Protein AF-A0A846BPI0-F1 (afdb_monomer)

Radius of gyration: 18.84 Å; Cα contacts (8 Å, |Δi|>4): 131; chains: 1; bounding box: 48×42×45 Å

Mean predicted aligned error: 10.93 Å

Nearest PDB structures (foldseek):
  8a61-assembly1_C  TM=7.261E-01  e=8.827E-01  Saccharomyces cerevisiae
  8a3t-assembly1_C  TM=7.227E-01  e=9.399E-01  Saccharomyces cerevisiae
  8chv-assembly1_C  TM=4.142E-01  e=5.687E-01  Homo sapiens
  4rew-assembly1_A  TM=3.132E-01  e=5.124E+00  Homo sapiens

Solvent-accessible surface area (backbone atoms only — not comparable to full-atom values): 6785 Å² total; per-residue (Å²): 108,54,78,48,78,47,85,48,103,54,36,45,34,37,40,32,40,37,60,96,37,48,12,37,31,39,39,32,32,46,66,85,67,64,50,101,74,76,70,54,80,40,78,46,49,90,46,71,52,68,26,71,47,67,69,60,42,53,52,50,51,55,50,52,32,54,77,70,68,54,69,94,76,81,79,61,73,68,52,58,56,54,49,49,48,59,61,48,56,63,73,47,66,71,74,74,52,63,69,70,61,62,54,53,60,55,53,69,63,64,67,77,78,118

pLDDT: mean 78.77, std 16.23, range [43.88, 94.44]

Structure (mmCIF, N/CA/C/O backbone):
data_AF-A0A846BPI0-F1
#
_entry.id   AF-A0A846BPI0-F1
#
loop_
_atom_site.group_PDB
_atom_site.id
_atom_site.type_symbol
_atom_site.label_atom_id
_atom_site.label_alt_id
_atom_site.label_comp_id
_atom_site.label_asym_id
_atom_site.label_entity_id
_atom_site.label_seq_id
_atom_site.pdbx_PDB_ins_code
_atom_site.Cartn_x
_atom_site.Cartn_y
_atom_site.Cartn_z
_atom_site.occupancy
_atom_site.B_iso_or_equiv
_atom_site.auth_seq_id
_atom_site.auth_comp_id
_atom_site.auth_asym_id
_atom_site.auth_atom_id
_atom_site.pdbx_PDB_model_num
ATOM 1 N N . MET A 1 1 ? 12.136 -7.039 -1.352 1.00 81.75 1 MET A N 1
ATOM 2 C CA . MET A 1 1 ? 10.834 -6.398 -1.102 1.00 81.75 1 MET A CA 1
ATOM 3 C C . MET A 1 1 ? 11.105 -5.183 -0.241 1.00 81.75 1 MET A C 1
ATOM 5 O O . MET A 1 1 ? 11.878 -5.323 0.702 1.00 81.75 1 MET A O 1
ATOM 9 N N . SER A 1 2 ? 10.553 -4.025 -0.591 1.00 88.81 2 SER A N 1
ATOM 10 C CA . SER A 1 2 ? 10.617 -2.813 0.236 1.00 88.81 2 SER A CA 1
ATOM 11 C C . SER A 1 2 ? 9.277 -2.564 0.923 1.00 88.81 2 SER A C 1
ATOM 13 O O . SER A 1 2 ? 8.250 -3.060 0.460 1.00 88.81 2 SER A O 1
ATOM 15 N N . ARG A 1 3 ? 9.303 -1.852 2.053 1.00 90.94 3 ARG A N 1
ATOM 16 C CA . ARG A 1 3 ? 8.135 -1.508 2.872 1.00 90.94 3 ARG A CA 1
ATOM 17 C C . ARG A 1 3 ? 8.326 -0.116 3.453 1.00 90.94 3 ARG A C 1
ATOM 19 O O . ARG A 1 3 ? 9.390 0.178 3.992 1.00 90.94 3 ARG A O 1
ATOM 26 N N . HIS A 1 4 ? 7.279 0.687 3.382 1.00 90.56 4 HIS A N 1
ATOM 27 C CA . HIS A 1 4 ? 7.178 2.015 3.965 1.00 90.56 4 HIS A CA 1
ATOM 28 C C . HIS A 1 4 ? 5.896 2.083 4.779 1.00 90.56 4 HIS A C 1
ATOM 30 O O . HIS A 1 4 ? 4.856 1.610 4.322 1.00 90.56 4 HIS A O 1
ATOM 36 N N . TYR A 1 5 ? 5.983 2.671 5.965 1.00 90.00 5 TYR A N 1
ATOM 37 C CA . TYR A 1 5 ? 4.878 2.732 6.912 1.00 90.00 5 TYR A CA 1
ATOM 38 C C . TYR A 1 5 ? 4.331 4.153 6.996 1.00 90.00 5 TYR A C 1
ATOM 40 O O . TYR A 1 5 ? 5.094 5.122 6.985 1.00 90.00 5 TYR A O 1
ATOM 48 N N . ILE A 1 6 ? 3.011 4.255 7.074 1.00 88.06 6 ILE A N 1
ATOM 49 C CA . ILE A 1 6 ? 2.286 5.471 7.414 1.00 88.06 6 ILE A CA 1
ATOM 50 C C . ILE A 1 6 ? 1.455 5.123 8.644 1.00 88.06 6 ILE A C 1
ATOM 52 O O . ILE A 1 6 ? 0.511 4.334 8.564 1.00 88.06 6 ILE A O 1
ATOM 56 N N . GLU A 1 7 ? 1.848 5.691 9.778 1.00 83.44 7 GLU A N 1
ATOM 57 C CA . GLU A 1 7 ? 1.048 5.667 10.997 1.00 83.44 7 GLU A CA 1
ATOM 58 C C . GLU A 1 7 ? 0.002 6.773 10.885 1.00 83.44 7 GLU A C 1
ATOM 60 O O . GLU A 1 7 ? 0.335 7.949 10.714 1.00 83.44 7 GLU A O 1
ATOM 65 N N . HIS A 1 8 ? -1.271 6.403 10.954 1.00 82.94 8 HIS A N 1
ATOM 66 C CA . HIS A 1 8 ? -2.367 7.355 10.901 1.00 82.94 8 HIS A CA 1
ATOM 67 C C . HIS A 1 8 ? -3.378 7.030 11.989 1.00 82.94 8 HIS A C 1
ATOM 69 O O . HIS A 1 8 ? -4.305 6.288 11.712 1.00 82.94 8 HIS A O 1
ATOM 75 N N . GLN A 1 9 ? -3.248 7.625 13.179 1.00 82.88 9 GLN A N 1
ATOM 76 C CA . GLN A 1 9 ? -4.188 7.566 14.320 1.00 82.88 9 GLN A CA 1
ATOM 77 C C . GLN A 1 9 ? -4.781 6.178 14.649 1.00 82.88 9 GLN A C 1
ATOM 79 O O . GLN A 1 9 ? -4.433 5.603 15.667 1.00 82.88 9 GLN A O 1
ATOM 84 N N . ARG A 1 10 ? -5.696 5.685 13.809 1.00 85.44 10 ARG A N 1
ATOM 85 C CA . ARG A 1 10 ? -6.391 4.397 13.873 1.00 85.44 10 ARG A CA 1
ATOM 86 C C . ARG A 1 10 ? -5.861 3.330 12.898 1.00 85.44 10 ARG A C 1
ATOM 88 O O . ARG A 1 10 ? -6.100 2.148 13.098 1.00 85.44 10 ARG A O 1
ATOM 95 N N . TYR A 1 11 ? -5.171 3.716 11.831 1.00 89.12 11 TYR A N 1
ATOM 96 C CA . TYR A 1 11 ? -4.720 2.831 10.764 1.00 89.12 11 TYR A CA 1
ATOM 97 C C . TYR A 1 11 ? -3.197 2.741 10.702 1.00 89.12 11 TYR A C 1
ATOM 99 O O . TYR A 1 11 ? -2.495 3.753 10.669 1.00 89.12 11 TYR A O 1
ATOM 107 N N . ASN A 1 12 ? -2.709 1.513 10.559 1.00 89.50 12 ASN A N 1
ATOM 108 C CA . ASN A 1 12 ? -1.355 1.212 10.125 1.00 89.50 12 ASN A CA 1
ATOM 109 C C . ASN A 1 12 ? -1.365 0.858 8.648 1.00 89.50 12 ASN A C 1
ATOM 111 O O . ASN A 1 12 ? -1.895 -0.181 8.247 1.00 89.50 12 ASN A O 1
ATOM 115 N N . ILE A 1 13 ? -0.751 1.707 7.836 1.00 91.06 13 ILE A N 1
ATOM 116 C CA . ILE A 1 13 ? -0.698 1.522 6.392 1.00 91.06 13 ILE A CA 1
ATOM 117 C C . ILE A 1 13 ? 0.728 1.160 6.019 1.00 91.06 13 ILE A C 1
ATOM 119 O O . ILE A 1 13 ? 1.676 1.871 6.344 1.00 91.06 13 ILE A O 1
ATOM 123 N N . THR A 1 14 ? 0.883 0.056 5.305 1.00 92.81 14 THR A N 1
ATOM 124 C CA . THR A 1 14 ? 2.156 -0.357 4.720 1.00 92.81 14 THR A CA 1
ATOM 125 C C . THR A 1 14 ? 2.040 -0.310 3.211 1.00 92.81 14 THR A C 1
ATOM 127 O O . THR A 1 14 ? 1.091 -0.844 2.647 1.00 92.81 14 THR A O 1
ATOM 130 N N . LEU A 1 15 ? 3.022 0.301 2.559 1.00 93.25 15 LEU A N 1
ATOM 131 C CA . LEU A 1 15 ? 3.135 0.401 1.108 1.00 93.25 15 LEU A CA 1
ATOM 132 C C . LEU A 1 15 ? 4.496 -0.119 0.681 1.00 93.25 15 LEU A C 1
ATOM 134 O O . LEU A 1 15 ? 5.492 0.119 1.364 1.00 93.25 15 LEU A O 1
ATOM 138 N N . GLY A 1 16 ? 4.579 -0.802 -0.451 1.00 92.38 16 GLY A N 1
ATOM 139 C CA . GLY A 1 16 ? 5.857 -1.361 -0.857 1.00 92.38 16 GLY A CA 1
ATOM 140 C C . GLY A 1 16 ? 5.908 -1.885 -2.274 1.00 92.38 16 GLY A C 1
ATOM 141 O O . GLY A 1 16 ? 4.914 -1.913 -2.997 1.00 92.38 16 GLY A O 1
ATOM 142 N N . TRP A 1 17 ? 7.108 -2.312 -2.653 1.00 92.06 17 TRP A N 1
ATOM 143 C CA . TRP A 1 17 ? 7.365 -3.041 -3.885 1.00 92.06 17 TRP A CA 1
ATOM 144 C C . TRP A 1 17 ? 7.749 -4.487 -3.566 1.00 92.06 17 TRP A C 1
ATOM 146 O O . TRP A 1 17 ? 8.753 -4.760 -2.886 1.00 92.06 17 TRP A O 1
ATOM 156 N N . ASP A 1 18 ? 6.958 -5.425 -4.075 1.00 90.00 18 ASP A N 1
ATOM 157 C CA . ASP A 1 18 ? 7.253 -6.847 -4.046 1.00 90.00 18 ASP A CA 1
ATOM 158 C C . ASP A 1 18 ? 8.040 -7.225 -5.306 1.00 90.00 18 ASP A C 1
ATOM 160 O O . ASP A 1 18 ? 7.588 -7.076 -6.440 1.00 90.00 18 ASP A O 1
ATOM 164 N N . ARG A 1 19 ? 9.261 -7.720 -5.091 1.00 84.88 19 ARG A N 1
ATOM 165 C CA . ARG A 1 19 ? 10.171 -8.113 -6.168 1.00 84.88 19 ARG A CA 1
ATOM 166 C C . ARG A 1 19 ? 9.791 -9.477 -6.767 1.00 84.88 19 ARG A C 1
ATOM 168 O O . ARG A 1 19 ? 9.724 -9.539 -7.990 1.00 84.88 19 ARG A O 1
ATOM 175 N N . PRO A 1 20 ? 9.626 -10.564 -5.982 1.00 85.94 20 PRO A N 1
ATOM 176 C CA . PRO A 1 20 ? 9.153 -11.846 -6.510 1.00 85.94 20 PRO A CA 1
ATOM 177 C C . PRO A 1 20 ? 7.893 -11.740 -7.372 1.00 85.94 20 PRO A C 1
ATOM 179 O O . PRO A 1 20 ? 7.823 -12.383 -8.416 1.00 85.94 20 PRO A O 1
ATOM 182 N N . LEU A 1 21 ? 6.939 -10.911 -6.956 1.00 86.56 21 LEU A N 1
ATOM 183 C CA . LEU A 1 21 ? 5.686 -10.691 -7.670 1.00 86.56 21 LEU A CA 1
ATOM 184 C C . LEU A 1 21 ? 5.780 -9.563 -8.704 1.00 86.56 21 LEU A C 1
ATOM 186 O O . LEU A 1 21 ? 4.901 -9.446 -9.549 1.00 86.56 21 LEU A O 1
ATOM 190 N N . ASN A 1 22 ? 6.838 -8.749 -8.685 1.00 89.19 22 ASN A N 1
ATOM 191 C CA . ASN A 1 22 ? 6.981 -7.577 -9.550 1.00 89.19 22 ASN A CA 1
ATOM 192 C C . ASN A 1 22 ? 5.717 -6.693 -9.500 1.00 89.19 22 ASN A C 1
ATOM 194 O O . ASN A 1 22 ? 5.144 -6.358 -10.535 1.00 89.19 22 ASN A O 1
ATOM 198 N N . THR A 1 23 ? 5.252 -6.378 -8.290 1.00 92.62 23 THR A N 1
ATOM 199 C CA . THR A 1 23 ? 4.023 -5.609 -8.052 1.00 92.62 23 THR A CA 1
ATOM 200 C C . THR A 1 23 ? 4.195 -4.650 -6.882 1.00 92.62 23 THR A C 1
ATOM 202 O O . THR A 1 23 ? 4.867 -4.958 -5.896 1.00 92.62 23 THR A O 1
ATOM 205 N N . PHE A 1 24 ? 3.565 -3.482 -6.967 1.00 93.88 24 PHE A N 1
ATOM 206 C CA . PHE A 1 24 ? 3.318 -2.648 -5.800 1.00 93.88 24 PHE A CA 1
ATOM 207 C C . PHE A 1 24 ? 2.240 -3.303 -4.935 1.00 93.88 24 PHE A C 1
ATOM 209 O O . PHE A 1 24 ? 1.351 -3.985 -5.453 1.00 93.88 24 PHE A O 1
ATOM 216 N N . PHE A 1 25 ? 2.340 -3.116 -3.623 1.00 94.44 25 PHE A N 1
ATOM 217 C CA . PHE A 1 25 ? 1.392 -3.665 -2.662 1.00 94.44 25 PHE A CA 1
ATOM 218 C C . PHE A 1 25 ? 1.068 -2.658 -1.563 1.00 94.44 25 PHE A C 1
ATOM 220 O O . PHE A 1 25 ? 1.871 -1.772 -1.247 1.00 94.44 25 PHE A O 1
ATOM 227 N N . ALA A 1 26 ? -0.118 -2.820 -0.981 1.00 94.31 26 ALA A N 1
ATOM 228 C CA . ALA A 1 26 ? -0.576 -2.078 0.185 1.00 94.31 26 ALA A CA 1
ATOM 229 C C . ALA A 1 26 ? -1.226 -3.029 1.186 1.00 94.31 26 ALA A C 1
ATOM 231 O O . ALA A 1 26 ? -1.968 -3.927 0.786 1.00 94.31 26 ALA A O 1
ATOM 232 N N . THR A 1 27 ? -0.999 -2.791 2.474 1.00 93.31 27 THR A N 1
ATOM 233 C CA . THR A 1 27 ? -1.789 -3.386 3.555 1.00 93.31 27 THR A CA 1
ATOM 234 C C . THR A 1 27 ? -2.242 -2.299 4.511 1.00 93.31 27 THR A C 1
ATOM 236 O O . THR A 1 27 ? -1.420 -1.485 4.929 1.00 93.31 27 THR A O 1
ATOM 239 N N . ILE A 1 28 ? -3.519 -2.297 4.881 1.00 91.94 28 ILE A N 1
ATOM 240 C CA . ILE A 1 28 ? -4.064 -1.385 5.890 1.00 91.94 28 ILE A CA 1
ATOM 241 C C . ILE A 1 28 ? -4.641 -2.214 7.022 1.00 91.94 28 ILE A C 1
ATOM 243 O O . ILE A 1 28 ? -5.460 -3.097 6.786 1.00 91.94 28 ILE A O 1
ATOM 247 N N . ILE A 1 29 ? -4.203 -1.927 8.239 1.00 90.06 29 ILE A N 1
ATOM 248 C CA . ILE A 1 29 ? -4.649 -2.596 9.458 1.00 90.06 29 ILE A CA 1
ATOM 249 C C . ILE A 1 29 ? -5.290 -1.539 10.350 1.00 90.06 29 ILE A C 1
ATOM 251 O O . ILE A 1 29 ? -4.695 -0.489 10.577 1.00 90.06 29 ILE A O 1
ATOM 255 N N . ASP A 1 30 ? -6.491 -1.815 10.846 1.00 87.75 30 ASP A N 1
ATOM 256 C CA . ASP A 1 30 ? -7.138 -1.014 11.884 1.00 87.75 30 ASP A CA 1
ATOM 257 C C . ASP A 1 30 ? -6.597 -1.438 13.248 1.00 87.75 30 ASP A C 1
ATOM 259 O O . ASP A 1 30 ? -6.720 -2.598 13.639 1.00 87.75 30 ASP A O 1
ATOM 263 N N . GLU A 1 31 ? -5.962 -0.514 13.961 1.00 83.56 31 GLU A N 1
ATOM 264 C CA . GLU A 1 31 ? -5.432 -0.776 15.296 1.00 83.56 31 GLU A CA 1
ATOM 265 C C . GLU A 1 31 ? -6.537 -1.024 16.322 1.00 83.56 31 GLU A C 1
ATOM 267 O O . GLU A 1 31 ? -6.342 -1.824 17.236 1.00 83.56 31 GLU A O 1
ATOM 272 N N . GLU A 1 32 ? -7.700 -0.386 16.163 1.00 79.75 32 GLU A N 1
ATOM 273 C CA . GLU A 1 32 ? -8.835 -0.568 17.071 1.00 79.75 32 GLU A CA 1
ATOM 274 C C . GLU A 1 32 ? -9.554 -1.896 16.819 1.00 79.75 32 GLU A C 1
ATOM 276 O O . GLU A 1 32 ? -10.114 -2.481 17.745 1.00 79.75 32 GLU A O 1
ATOM 281 N N . GLN A 1 33 ? -9.517 -2.390 15.578 1.00 69.94 33 GLN A N 1
ATOM 282 C CA . GLN A 1 33 ? -10.091 -3.680 15.184 1.00 69.94 33 GLN A CA 1
ATOM 283 C C . GLN A 1 33 ? -9.034 -4.759 14.960 1.00 69.94 33 GLN A C 1
ATOM 285 O O . GLN A 1 33 ? -9.258 -5.673 14.163 1.00 69.94 33 GLN A O 1
ATOM 290 N N . LYS A 1 34 ? -7.911 -4.706 15.689 1.00 61.16 34 LYS A N 1
ATOM 291 C CA . LYS A 1 34 ? -7.048 -5.878 15.892 1.00 61.16 34 LYS A CA 1
ATOM 292 C C . LYS A 1 34 ? -7.842 -6.975 16.617 1.00 61.16 34 LYS A C 1
ATOM 294 O O . LYS A 1 34 ? -7.685 -7.210 17.810 1.00 61.16 34 LYS A O 1
ATOM 299 N N . ASN A 1 35 ? -8.757 -7.611 15.895 1.00 54.78 35 ASN A N 1
ATOM 300 C CA . ASN A 1 35 ? -9.385 -8.858 16.278 1.00 54.78 35 ASN A CA 1
ATOM 301 C C . ASN A 1 35 ? -8.315 -9.955 16.222 1.00 54.78 35 ASN A C 1
ATOM 303 O O . ASN A 1 35 ? -7.331 -9.825 15.493 1.00 54.78 35 ASN A O 1
ATOM 307 N N . ASP A 1 36 ? -8.544 -11.052 16.943 1.00 56.12 36 ASP A N 1
ATOM 308 C CA . ASP A 1 36 ? -7.623 -12.186 17.149 1.00 56.12 36 ASP A CA 1
ATOM 309 C C . ASP A 1 36 ? -7.046 -12.849 15.869 1.00 56.12 36 ASP A C 1
ATOM 311 O O . ASP A 1 36 ? -6.252 -13.784 15.964 1.00 56.12 36 ASP A O 1
ATOM 315 N N . PHE A 1 37 ? -7.431 -12.393 14.672 1.00 59.38 37 PHE A N 1
ATOM 316 C CA . PHE A 1 37 ? -7.044 -12.949 13.375 1.00 59.38 37 PHE A CA 1
ATOM 317 C C . PHE A 1 37 ? -6.028 -12.108 12.577 1.00 59.38 37 PHE A C 1
ATOM 319 O O . PHE A 1 37 ? -5.621 -12.562 11.511 1.00 59.38 37 PHE A O 1
ATOM 326 N N . ASP A 1 38 ? -5.603 -10.928 13.061 1.00 66.25 38 ASP A N 1
ATOM 327 C CA . ASP A 1 38 ? -4.616 -10.045 12.390 1.00 66.25 38 ASP A CA 1
ATOM 328 C C . ASP A 1 38 ? -4.920 -9.783 10.889 1.00 66.25 38 ASP A C 1
ATOM 330 O O . ASP A 1 38 ? -4.020 -9.543 10.078 1.00 66.25 38 ASP A O 1
ATOM 334 N N . GLU A 1 39 ? -6.196 -9.847 10.490 1.00 80.19 39 GLU A N 1
ATOM 335 C CA . GLU A 1 39 ? -6.591 -9.725 9.088 1.00 80.19 39 GLU A CA 1
ATOM 336 C C . GLU A 1 39 ? -6.604 -8.243 8.669 1.00 80.19 39 GLU A C 1
ATOM 338 O O . GLU A 1 39 ? -7.233 -7.415 9.336 1.00 80.19 39 GLU A O 1
ATOM 343 N N . PRO A 1 40 ? -5.895 -7.862 7.590 1.00 86.31 40 PRO A N 1
ATOM 344 C CA . PRO A 1 40 ? -5.870 -6.477 7.143 1.00 86.31 40 PRO A CA 1
ATOM 345 C C . PRO A 1 40 ? -7.241 -6.055 6.599 1.00 86.31 40 PRO A C 1
ATOM 347 O O . PRO A 1 40 ? -7.858 -6.784 5.826 1.00 86.31 40 PR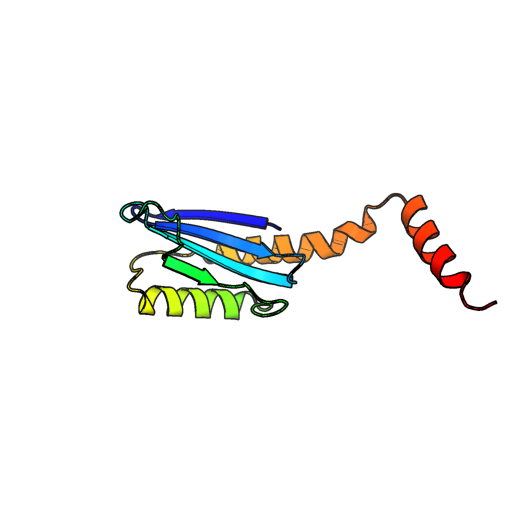O A O 1
ATOM 350 N N . LEU A 1 41 ? -7.669 -4.827 6.917 1.00 87.94 41 LEU A N 1
ATOM 351 C CA . LEU A 1 41 ? -8.855 -4.202 6.316 1.00 87.94 41 LEU A CA 1
ATOM 352 C C . LEU A 1 41 ? -8.743 -4.109 4.792 1.00 87.94 41 LEU A C 1
ATOM 354 O O . LEU A 1 41 ? -9.732 -4.216 4.072 1.00 87.94 41 LEU A O 1
ATOM 358 N N . LEU A 1 42 ? -7.530 -3.857 4.303 1.00 90.12 42 LEU A N 1
ATOM 359 C CA . LEU A 1 42 ? -7.240 -3.787 2.881 1.00 90.12 42 LEU A CA 1
ATOM 360 C C . LEU A 1 42 ? -5.929 -4.494 2.590 1.00 90.12 42 LEU A C 1
ATOM 362 O O . LEU A 1 42 ? -4.916 -4.209 3.229 1.00 90.12 42 LEU A O 1
ATOM 366 N N . TRP A 1 43 ? -5.935 -5.341 1.565 1.00 92.19 43 TRP A N 1
ATOM 367 C CA . TRP A 1 43 ? -4.734 -5.947 1.014 1.00 92.19 43 TRP A CA 1
ATOM 368 C C . TRP A 1 43 ? -4.761 -5.881 -0.514 1.00 92.19 43 TRP A C 1
ATOM 370 O O . TRP A 1 43 ? -5.657 -6.420 -1.157 1.00 92.19 43 TRP A O 1
ATOM 380 N N . MET A 1 44 ? -3.775 -5.201 -1.100 1.00 93.31 44 MET A N 1
ATOM 381 C CA . MET A 1 44 ? -3.592 -5.078 -2.548 1.00 93.31 44 MET A CA 1
ATOM 382 C C . MET A 1 44 ? -2.211 -5.581 -2.958 1.00 93.31 44 MET A C 1
ATOM 384 O O . MET A 1 44 ? -1.249 -5.411 -2.211 1.00 93.31 44 MET A O 1
ATOM 388 N N . GLY A 1 45 ? -2.101 -6.116 -4.174 1.00 89.38 45 GLY A N 1
ATOM 389 C CA . GLY A 1 45 ? -0.834 -6.528 -4.789 1.00 89.38 45 GLY A CA 1
ATOM 390 C C . GLY A 1 45 ? -0.432 -7.942 -4.426 1.00 89.38 45 GLY A C 1
ATOM 391 O O . GLY A 1 45 ? 0.704 -8.183 -4.027 1.00 89.38 45 GLY A O 1
ATOM 392 N N . VAL A 1 46 ? -1.384 -8.866 -4.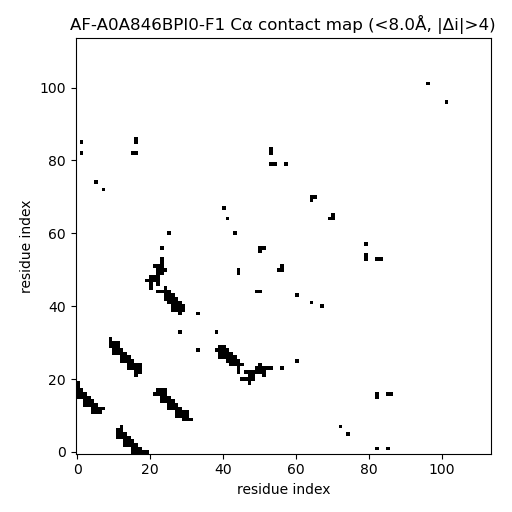551 1.00 88.81 46 VAL A N 1
ATOM 393 C CA . VAL A 1 46 ? -1.211 -10.277 -4.185 1.00 88.81 46 VAL A CA 1
ATOM 394 C C . VAL A 1 46 ? -0.844 -11.152 -5.384 1.00 88.81 46 VAL A C 1
ATOM 396 O O . VAL A 1 46 ? -0.351 -12.264 -5.194 1.00 88.81 46 VAL A O 1
ATOM 399 N N . SER A 1 47 ? -1.039 -10.660 -6.613 1.00 89.06 47 SER A N 1
ATOM 400 C CA . SER A 1 47 ? -0.750 -11.406 -7.840 1.00 89.06 47 SER A CA 1
ATOM 401 C C . SER A 1 47 ? 0.494 -10.881 -8.570 1.00 89.06 47 SER A C 1
ATOM 403 O O . SER A 1 47 ? 0.777 -9.679 -8.545 1.00 89.06 47 SER A O 1
ATOM 405 N N . PRO A 1 48 ? 1.241 -11.754 -9.277 1.00 87.56 48 PRO A N 1
ATOM 406 C CA . PRO A 1 48 ? 2.367 -11.317 -10.088 1.00 87.56 48 PRO A CA 1
ATOM 407 C C . PRO A 1 48 ? 1.959 -10.293 -11.157 1.00 87.56 48 PRO A C 1
ATOM 409 O O . PRO A 1 48 ? 1.069 -10.556 -11.962 1.00 87.56 48 PRO A O 1
ATOM 412 N N . GLY A 1 49 ? 2.640 -9.146 -11.195 1.00 86.75 49 GLY A N 1
ATOM 413 C CA . GLY A 1 49 ? 2.442 -8.098 -12.199 1.00 86.75 49 GLY A CA 1
ATOM 414 C C . GLY A 1 49 ? 1.122 -7.325 -12.100 1.00 86.75 49 GLY A C 1
ATOM 415 O O . GLY A 1 49 ? 0.804 -6.585 -13.025 1.00 86.75 49 GLY A O 1
ATOM 416 N N . GLU A 1 50 ? 0.362 -7.483 -11.013 1.00 89.19 50 GLU A N 1
ATOM 417 C CA . GLU A 1 50 ? -0.968 -6.879 -10.849 1.00 89.19 50 GLU A CA 1
ATOM 418 C C . GLU A 1 50 ? -0.918 -5.344 -10.857 1.00 89.19 50 GLU A C 1
ATOM 420 O O . GLU A 1 50 ? -1.669 -4.693 -11.582 1.00 89.19 50 GLU A O 1
ATOM 425 N N . TYR A 1 51 ? 0.022 -4.762 -10.110 1.00 91.31 51 TYR A N 1
ATOM 426 C CA . TYR A 1 51 ? 0.206 -3.317 -10.006 1.00 91.31 51 TYR A CA 1
ATOM 427 C C . TYR A 1 51 ? 1.650 -2.944 -10.344 1.00 91.31 51 TYR A C 1
ATOM 429 O O . TYR A 1 51 ? 2.482 -2.752 -9.463 1.00 91.31 51 TYR A O 1
ATOM 437 N N . THR A 1 52 ? 1.982 -2.852 -11.633 1.00 89.00 52 THR A N 1
ATOM 438 C CA . THR A 1 52 ? 3.336 -2.473 -12.093 1.00 89.00 52 THR A CA 1
ATOM 439 C C . THR A 1 52 ? 3.518 -0.974 -12.320 1.00 89.00 52 THR A C 1
ATOM 441 O O . THR A 1 52 ? 4.652 -0.506 -12.418 1.00 89.00 52 THR A O 1
ATOM 444 N N . ASP A 1 53 ? 2.419 -0.224 -12.430 1.00 91.38 53 ASP A N 1
ATOM 445 C CA . ASP A 1 53 ? 2.414 1.233 -12.571 1.00 91.38 53 ASP A CA 1
ATOM 446 C C . ASP A 1 53 ? 2.098 1.881 -11.222 1.00 91.38 53 ASP A C 1
ATOM 448 O O . ASP A 1 53 ? 1.042 1.655 -10.630 1.00 91.38 53 ASP A O 1
ATOM 452 N N . ILE A 1 54 ? 3.026 2.709 -10.751 1.00 90.38 54 ILE A N 1
ATOM 453 C CA . ILE A 1 54 ? 2.954 3.339 -9.438 1.00 90.38 54 ILE A CA 1
ATOM 454 C C . ILE A 1 54 ? 1.836 4.377 -9.308 1.00 90.38 54 ILE A C 1
ATOM 456 O O . ILE A 1 54 ? 1.182 4.456 -8.271 1.00 90.38 54 ILE A O 1
ATOM 460 N N . HIS A 1 55 ? 1.590 5.172 -10.348 1.00 90.31 55 HIS A N 1
ATOM 461 C CA . HIS A 1 55 ? 0.560 6.206 -10.313 1.00 90.31 55 HIS A CA 1
ATOM 462 C C . HIS A 1 55 ? -0.822 5.567 -10.389 1.00 90.31 55 HIS A C 1
ATOM 464 O O . HIS A 1 55 ? -1.738 5.980 -9.677 1.00 90.31 55 HIS A O 1
ATOM 470 N N . HIS A 1 56 ? -0.954 4.523 -11.209 1.00 91.31 56 HIS A N 1
ATOM 471 C CA . HIS A 1 56 ? -2.164 3.717 -11.272 1.00 91.31 56 HIS A CA 1
ATOM 472 C C . HIS A 1 56 ? -2.445 3.025 -9.933 1.00 91.31 56 HIS A C 1
ATOM 474 O O . HIS A 1 56 ? -3.555 3.122 -9.416 1.00 91.31 56 HIS A O 1
ATOM 480 N N . PHE A 1 57 ? -1.427 2.398 -9.336 1.00 93.31 57 PHE A N 1
ATOM 481 C CA . PHE A 1 57 ? -1.517 1.758 -8.027 1.00 93.31 57 PHE A CA 1
ATOM 482 C C . PHE A 1 57 ? -1.979 2.729 -6.935 1.00 93.31 57 PHE A C 1
ATOM 484 O O . PHE A 1 57 ? -2.951 2.447 -6.241 1.00 93.31 57 PHE A O 1
ATOM 491 N N . LEU A 1 58 ? -1.339 3.897 -6.812 1.00 91.88 58 LEU A N 1
ATOM 492 C CA . LEU A 1 58 ? -1.708 4.894 -5.801 1.00 91.88 58 LEU A CA 1
ATOM 493 C C . LEU A 1 58 ? -3.118 5.454 -6.023 1.00 91.88 58 LEU A C 1
ATOM 495 O O . LEU A 1 58 ? -3.826 5.729 -5.056 1.00 91.88 58 LEU A O 1
ATOM 499 N N . LYS A 1 59 ? -3.544 5.615 -7.282 1.00 91.50 59 LYS A N 1
ATOM 500 C CA . LYS A 1 59 ? -4.911 6.036 -7.605 1.00 91.50 59 LYS A CA 1
ATOM 501 C C . LYS A 1 59 ? -5.934 4.994 -7.152 1.00 91.50 59 LYS A C 1
ATOM 503 O O . LYS A 1 59 ? -6.906 5.365 -6.501 1.00 91.50 59 LYS A O 1
ATOM 508 N N . LEU A 1 60 ? -5.708 3.721 -7.482 1.00 93.38 60 LEU A N 1
ATOM 509 C CA . LEU A 1 60 ? -6.587 2.630 -7.063 1.00 93.38 60 LEU A CA 1
ATOM 510 C C . LEU A 1 60 ? -6.613 2.492 -5.547 1.00 93.38 60 LEU A C 1
ATOM 512 O O . LEU A 1 60 ? -7.685 2.406 -4.975 1.00 93.38 60 LEU A O 1
ATOM 516 N N . LEU A 1 61 ? -5.457 2.561 -4.891 1.00 92.50 61 LEU A N 1
ATOM 517 C CA . LEU A 1 61 ? -5.373 2.514 -3.438 1.00 92.50 61 LEU A CA 1
ATOM 518 C C . LEU A 1 61 ? -6.229 3.603 -2.781 1.00 92.50 61 LEU A C 1
ATOM 520 O O . LEU A 1 61 ? -7.026 3.297 -1.899 1.00 92.50 61 LEU A O 1
ATOM 524 N N . LYS A 1 62 ? -6.113 4.857 -3.239 1.00 91.12 62 LYS A N 1
ATOM 525 C CA . LYS A 1 62 ? -6.937 5.967 -2.732 1.00 91.12 62 LYS A CA 1
ATOM 526 C C . LYS A 1 62 ? -8.431 5.703 -2.932 1.00 91.12 62 LYS A C 1
ATOM 528 O O . LYS A 1 62 ? -9.214 5.968 -2.027 1.00 91.12 62 LYS A O 1
ATOM 533 N N . GLN A 1 63 ? -8.816 5.170 -4.090 1.00 92.00 63 GLN A N 1
ATOM 534 C CA . GLN A 1 63 ? -10.206 4.820 -4.377 1.00 92.00 63 GLN A CA 1
ATOM 535 C C . GLN A 1 63 ? -10.706 3.697 -3.457 1.00 92.00 63 GLN A C 1
ATOM 537 O O . GLN A 1 63 ? -11.738 3.855 -2.811 1.00 92.00 63 GLN A O 1
ATOM 542 N N . THR A 1 64 ? -9.960 2.599 -3.337 1.00 92.81 64 THR A N 1
ATOM 543 C CA . THR A 1 64 ? -10.352 1.462 -2.500 1.00 92.81 64 THR A CA 1
ATOM 544 C C . THR A 1 64 ? -10.439 1.857 -1.029 1.00 92.81 64 THR A C 1
ATOM 546 O O . THR A 1 64 ? -11.347 1.428 -0.330 1.00 92.81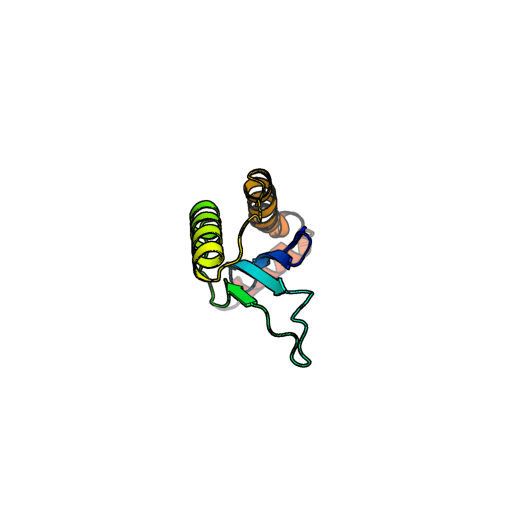 64 THR A O 1
ATOM 549 N N . MET A 1 65 ? -9.543 2.723 -0.549 1.00 91.81 65 MET A N 1
ATOM 550 C CA . MET A 1 65 ? -9.626 3.267 0.808 1.00 91.81 65 MET A CA 1
ATOM 551 C C . MET A 1 65 ? -10.938 4.017 1.047 1.00 91.81 65 MET A C 1
ATOM 553 O O . MET A 1 65 ? -11.599 3.771 2.052 1.00 91.81 65 MET A O 1
ATOM 557 N N . GLN A 1 66 ? -11.355 4.868 0.107 1.00 90.19 66 GLN A N 1
ATOM 558 C CA . GLN A 1 66 ? -12.635 5.575 0.197 1.00 90.19 66 GLN A CA 1
ATOM 559 C C . GLN A 1 66 ? -13.827 4.608 0.189 1.0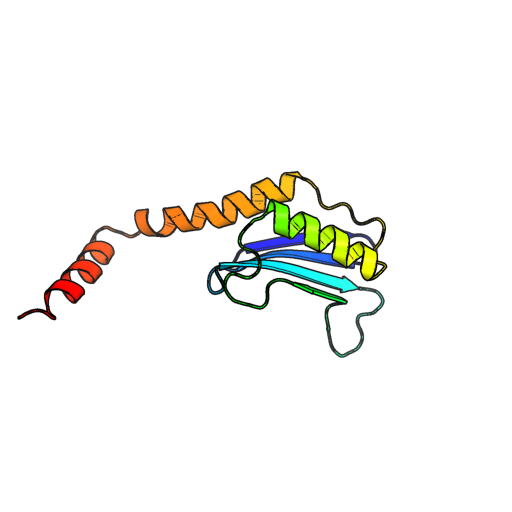0 90.19 66 GLN A C 1
ATOM 561 O O . GLN A 1 66 ? -14.747 4.767 0.986 1.00 90.19 66 GLN A O 1
ATOM 566 N N . GLU A 1 67 ? -13.798 3.582 -0.665 1.00 90.69 67 GLU A N 1
ATOM 567 C CA . GLU A 1 67 ? -14.851 2.558 -0.741 1.00 90.69 67 GLU A CA 1
ATOM 568 C C . GLU A 1 67 ? -14.969 1.730 0.550 1.00 90.69 67 GLU A C 1
ATOM 570 O O . GLU A 1 67 ? -16.069 1.330 0.924 1.00 90.69 67 GLU A O 1
ATOM 575 N N . GLN A 1 68 ? -13.855 1.514 1.257 1.00 87.62 68 GLN A N 1
ATOM 576 C CA . GLN A 1 68 ? -13.805 0.817 2.549 1.00 87.62 68 GLN A CA 1
ATOM 577 C C . GLN A 1 68 ? -14.086 1.737 3.755 1.00 87.62 68 GLN A C 1
ATOM 579 O O . GLN A 1 68 ? -14.002 1.293 4.898 1.00 87.62 68 GLN A O 1
ATOM 584 N N . GLY A 1 69 ? -14.402 3.020 3.535 1.00 88.19 69 GLY A N 1
ATOM 585 C CA . GLY A 1 69 ? -14.633 3.990 4.615 1.00 88.19 69 GLY A CA 1
ATOM 586 C C . GLY A 1 69 ? -13.364 4.406 5.373 1.00 88.19 69 GLY A C 1
ATOM 587 O O . GLY A 1 69 ? -13.440 4.937 6.481 1.00 88.19 69 GLY A O 1
ATOM 588 N N . ILE A 1 70 ? -12.184 4.174 4.791 1.00 87.38 70 ILE A N 1
ATOM 589 C CA . ILE A 1 70 ? -10.892 4.620 5.319 1.00 87.38 70 ILE A CA 1
ATOM 590 C C . ILE A 1 70 ? -10.701 6.079 4.896 1.00 87.38 70 ILE A C 1
ATOM 592 O O . ILE A 1 70 ? -10.157 6.391 3.835 1.00 87.38 70 ILE A O 1
ATOM 596 N N . GLU A 1 71 ? -11.193 6.987 5.731 1.00 82.31 71 GLU A N 1
ATOM 597 C CA . GLU A 1 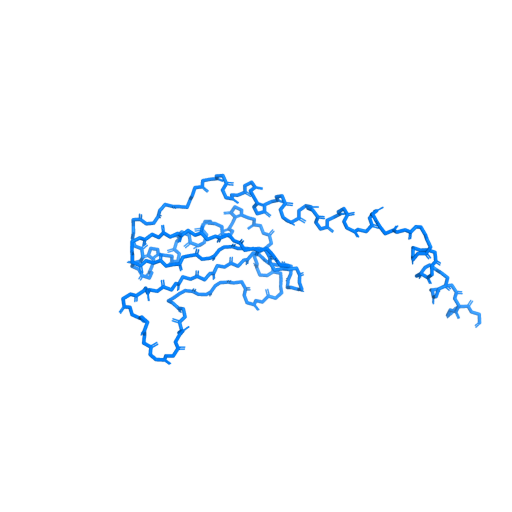71 ? -11.153 8.427 5.484 1.00 82.31 71 GLU A CA 1
ATOM 598 C C . GLU A 1 71 ? -9.949 9.111 6.147 1.00 82.31 71 GLU A C 1
ATOM 600 O O . GLU A 1 71 ? -9.334 8.588 7.076 1.00 82.31 71 GLU A O 1
ATOM 605 N N . ASN A 1 72 ? -9.645 10.327 5.685 1.00 81.81 72 ASN A N 1
ATOM 606 C CA . ASN A 1 72 ? -8.641 11.243 6.250 1.00 81.81 72 ASN A CA 1
ATOM 607 C C . ASN A 1 72 ? -7.181 10.770 6.215 1.00 81.81 72 ASN A C 1
ATOM 609 O O . ASN A 1 72 ? -6.302 11.475 6.700 1.00 81.81 72 ASN A O 1
ATOM 613 N N . VAL A 1 73 ? -6.895 9.640 5.575 1.00 84.38 73 VAL A N 1
ATOM 614 C CA . VAL A 1 73 ? -5.522 9.207 5.332 1.00 84.38 73 VAL A CA 1
ATOM 615 C C . VAL A 1 73 ? -4.937 9.973 4.148 1.00 84.38 73 VAL A C 1
ATOM 617 O O . VAL A 1 73 ? -5.373 9.804 3.006 1.00 84.38 73 VAL A O 1
ATOM 620 N N . ASP A 1 74 ? -3.894 10.755 4.408 1.00 84.12 74 ASP A N 1
ATOM 621 C CA . ASP A 1 74 ? -3.074 11.344 3.356 1.00 84.12 74 ASP A CA 1
ATOM 622 C C . ASP A 1 74 ? -1.891 10.427 3.018 1.00 84.12 74 ASP A C 1
ATOM 624 O O . ASP A 1 74 ? -1.107 10.049 3.890 1.00 84.12 74 ASP A O 1
ATOM 628 N N . ILE A 1 75 ? -1.763 10.065 1.740 1.00 84.00 75 ILE A N 1
ATOM 629 C CA . ILE A 1 75 ? -0.589 9.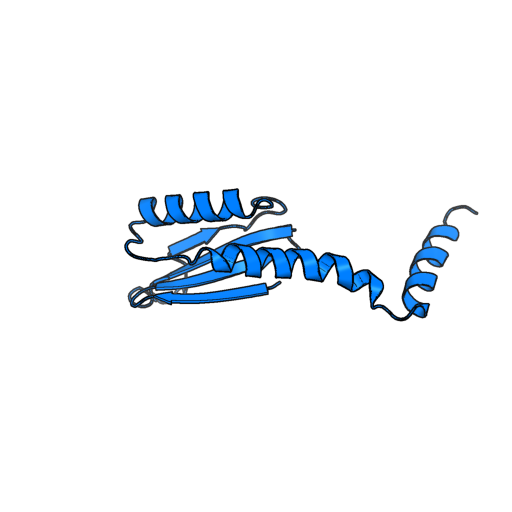359 1.217 1.00 84.00 75 ILE A CA 1
ATOM 630 C C . ILE A 1 75 ? 0.274 10.412 0.524 1.00 84.00 75 ILE A C 1
ATOM 632 O O . ILE A 1 75 ? -0.097 10.845 -0.577 1.00 84.00 75 ILE A O 1
ATOM 636 N N . PRO A 1 76 ? 1.418 10.805 1.120 1.00 83.38 76 PRO A N 1
ATOM 637 C CA . PRO A 1 76 ? 2.246 11.867 0.571 1.00 83.38 76 PRO A CA 1
ATOM 638 C C . PRO A 1 76 ? 2.696 11.529 -0.847 1.00 83.38 76 PRO A C 1
ATOM 640 O O . PRO A 1 76 ? 3.146 10.414 -1.105 1.00 83.38 76 PRO A O 1
ATOM 643 N N . GLU A 1 77 ? 2.663 12.493 -1.766 1.00 80.00 77 GLU A N 1
ATOM 644 C CA . GLU A 1 77 ? 3.108 12.257 -3.150 1.00 80.00 77 GLU A CA 1
ATOM 645 C C . GLU A 1 77 ? 4.577 11.814 -3.230 1.00 80.00 77 GLU A C 1
ATOM 647 O O . GLU A 1 77 ? 4.941 11.028 -4.102 1.00 80.00 77 GLU A O 1
ATOM 652 N N . SER A 1 78 ? 5.399 12.209 -2.253 1.00 83.12 78 SER A N 1
ATOM 653 C CA . SER A 1 78 ? 6.792 11.767 -2.115 1.00 83.12 78 SER A CA 1
ATOM 654 C C . SER A 1 78 ? 6.953 10.255 -1.897 1.00 83.12 78 SER A C 1
ATOM 656 O O . SER A 1 78 ? 8.044 9.719 -2.095 1.00 83.12 78 SER A O 1
ATOM 658 N N . PHE A 1 79 ? 5.890 9.527 -1.530 1.00 84.94 79 PHE A N 1
ATOM 659 C CA . PHE A 1 79 ? 5.914 8.061 -1.524 1.00 84.94 79 PHE A CA 1
ATOM 660 C C . PHE A 1 79 ? 6.045 7.480 -2.927 1.00 84.94 79 PHE A C 1
ATOM 662 O O . PHE A 1 79 ? 6.662 6.424 -3.079 1.00 84.94 79 PHE A O 1
ATOM 669 N N . ALA A 1 80 ? 5.506 8.161 -3.943 1.00 86.56 80 ALA A N 1
ATOM 670 C CA . ALA A 1 80 ? 5.658 7.722 -5.320 1.00 86.56 80 ALA A CA 1
ATOM 671 C C . ALA A 1 80 ? 7.147 7.670 -5.698 1.00 86.56 80 ALA A C 1
ATOM 673 O O . ALA A 1 80 ? 7.628 6.688 -6.259 1.00 86.56 80 ALA A O 1
ATOM 674 N N . ASP A 1 81 ? 7.908 8.689 -5.308 1.00 88.94 81 ASP A N 1
ATOM 675 C CA . ASP A 1 81 ? 9.339 8.736 -5.594 1.00 88.94 81 ASP A CA 1
ATOM 676 C C . ASP A 1 81 ? 10.112 7.655 -4.827 1.00 88.94 81 ASP A C 1
ATOM 678 O O . ASP A 1 81 ? 10.923 6.952 -5.426 1.00 88.94 81 ASP A O 1
ATOM 682 N N . LYS A 1 82 ? 9.790 7.413 -3.549 1.00 88.00 82 LYS A N 1
ATOM 683 C CA . LYS A 1 82 ? 10.419 6.340 -2.753 1.00 88.00 82 LYS A CA 1
ATOM 684 C C . LYS A 1 82 ? 10.191 4.944 -3.339 1.00 88.00 82 LYS A C 1
ATOM 686 O O . LYS A 1 82 ? 11.124 4.155 -3.465 1.00 88.00 82 LYS A O 1
ATOM 691 N N . LEU A 1 83 ? 8.953 4.628 -3.710 1.00 88.06 83 LEU A N 1
ATOM 692 C CA . LEU A 1 83 ? 8.604 3.332 -4.299 1.00 88.06 83 LEU A CA 1
ATOM 693 C C . LEU A 1 83 ? 9.217 3.164 -5.699 1.00 88.06 83 LEU A C 1
ATOM 695 O O . LEU A 1 83 ? 9.653 2.067 -6.053 1.00 88.06 83 LEU A O 1
ATOM 699 N N . ARG A 1 84 ? 9.307 4.250 -6.478 1.00 88.00 84 ARG A N 1
ATOM 700 C CA . ARG A 1 84 ? 10.025 4.268 -7.758 1.00 88.00 84 ARG A CA 1
ATOM 701 C C . ARG A 1 84 ? 11.514 4.004 -7.555 1.00 88.00 84 ARG A C 1
ATOM 703 O O . ARG A 1 84 ? 12.078 3.169 -8.257 1.00 88.00 84 ARG A O 1
ATOM 710 N N . GLU A 1 85 ? 12.150 4.654 -6.585 1.00 87.94 85 GLU A N 1
ATOM 711 C CA . GLU A 1 85 ? 13.545 4.379 -6.237 1.00 87.94 85 GLU A CA 1
ATOM 712 C C . GLU A 1 85 ? 13.759 2.913 -5.849 1.00 87.94 85 GLU A C 1
ATOM 714 O O . GLU A 1 85 ? 14.733 2.302 -6.284 1.00 87.94 85 GLU A O 1
ATOM 719 N N . ASP A 1 86 ? 12.856 2.321 -5.068 1.00 87.25 86 ASP A N 1
ATOM 720 C CA . ASP A 1 86 ? 12.953 0.915 -4.670 1.00 87.25 86 ASP A CA 1
ATOM 721 C C . ASP A 1 86 ? 12.827 -0.047 -5.856 1.00 87.25 86 ASP A C 1
ATOM 723 O O . ASP A 1 86 ? 13.565 -1.036 -5.939 1.00 87.25 86 ASP A O 1
ATOM 727 N N . GLN A 1 87 ? 11.929 0.260 -6.797 1.00 85.56 87 GLN A N 1
ATOM 728 C CA . GLN A 1 87 ? 11.807 -0.462 -8.060 1.00 85.56 87 GLN A CA 1
ATOM 729 C C . GLN A 1 87 ? 13.102 -0.337 -8.888 1.00 85.56 87 GLN A C 1
ATOM 731 O O . GLN A 1 87 ? 13.597 -1.335 -9.417 1.00 85.56 87 GLN A O 1
ATOM 736 N N . MET A 1 88 ? 13.703 0.859 -8.950 1.00 82.06 88 MET A N 1
ATOM 737 C CA . MET A 1 88 ? 14.911 1.148 -9.738 1.00 82.06 88 MET A CA 1
ATOM 738 C C . MET A 1 88 ? 16.204 0.586 -9.133 1.00 82.06 88 MET A C 1
ATOM 740 O O . MET A 1 88 ? 17.042 0.073 -9.877 1.00 82.06 88 MET A O 1
ATOM 744 N N . LYS A 1 89 ? 16.370 0.600 -7.803 1.00 73.62 89 LYS A N 1
ATOM 745 C CA . LYS A 1 89 ? 17.525 -0.005 -7.102 1.00 73.62 89 LYS A CA 1
ATOM 746 C C . LYS A 1 89 ? 17.699 -1.485 -7.465 1.00 73.62 89 LYS A C 1
ATOM 748 O O . LYS A 1 89 ? 18.810 -2.009 -7.483 1.00 73.62 89 LYS A O 1
ATOM 753 N N . GLN A 1 90 ? 16.620 -2.169 -7.842 1.00 62.44 90 GLN A N 1
ATOM 754 C CA . GLN A 1 90 ? 16.673 -3.564 -8.285 1.00 62.44 90 GLN A CA 1
ATOM 755 C C . GLN A 1 90 ? 17.166 -3.748 -9.731 1.00 62.44 90 GLN A C 1
ATOM 757 O O . GLN A 1 90 ? 17.606 -4.847 -10.073 1.00 62.44 90 GLN A O 1
ATOM 762 N N . GLY A 1 91 ? 17.176 -2.692 -10.551 1.00 50.97 91 GLY A N 1
ATOM 763 C CA . GLY A 1 91 ? 17.846 -2.673 -11.855 1.00 50.97 91 GLY A CA 1
ATOM 764 C C . GLY A 1 91 ? 19.377 -2.595 -11.754 1.00 50.97 91 GLY A C 1
ATOM 765 O O . GLY A 1 91 ? 20.069 -3.023 -12.674 1.00 50.97 91 GLY A O 1
ATOM 766 N N . GLN A 1 92 ? 19.917 -2.118 -10.624 1.00 46.97 92 GLN A N 1
ATOM 767 C CA . GLN A 1 92 ? 21.365 -1.990 -10.389 1.00 46.97 92 GLN A CA 1
ATOM 768 C C . GLN A 1 92 ? 21.987 -3.187 -9.646 1.00 46.97 92 GLN A C 1
ATOM 770 O O . GLN A 1 92 ? 23.182 -3.437 -9.782 1.00 46.97 92 GLN A O 1
ATOM 775 N N . GLY A 1 93 ? 21.195 -4.016 -8.955 1.00 44.38 93 GLY A N 1
ATOM 776 C CA . GLY A 1 93 ? 21.696 -5.177 -8.192 1.00 44.38 93 GLY A CA 1
ATOM 777 C C . GLY A 1 93 ? 22.305 -6.328 -9.019 1.00 44.38 93 GLY A C 1
ATOM 778 O O . GLY A 1 93 ? 22.805 -7.306 -8.457 1.00 44.38 93 GLY A O 1
ATOM 779 N N . PHE A 1 94 ? 22.264 -6.251 -10.353 1.00 45.22 94 PHE A N 1
ATOM 780 C CA . PHE A 1 94 ? 23.042 -7.135 -11.232 1.00 45.22 94 PHE A CA 1
ATOM 781 C C . PHE A 1 94 ? 24.417 -6.565 -11.602 1.00 45.22 94 PHE A C 1
ATOM 783 O O . PHE A 1 94 ? 25.298 -7.346 -11.954 1.00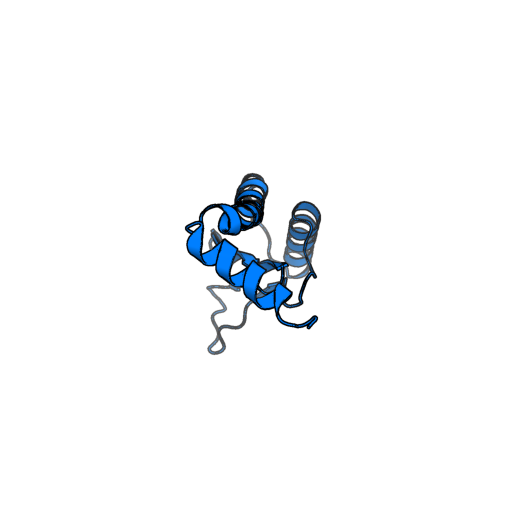 45.22 94 PHE A O 1
ATOM 790 N N . GLN A 1 95 ? 24.619 -5.248 -11.505 1.00 48.62 95 GLN A N 1
ATOM 791 C CA . GLN A 1 95 ? 25.879 -4.596 -11.875 1.00 48.62 95 GLN A CA 1
ATOM 792 C C . GLN A 1 95 ? 26.908 -4.577 -10.733 1.00 48.62 95 GLN A C 1
ATOM 794 O O . GLN A 1 95 ? 28.098 -4.477 -11.004 1.00 48.62 95 GLN A O 1
ATOM 799 N N . GLU A 1 96 ? 26.482 -4.776 -9.482 1.00 44.31 96 GLU A N 1
ATOM 800 C CA . GLU A 1 96 ? 27.372 -4.812 -8.305 1.00 44.31 96 GLU A CA 1
ATOM 801 C C . GLU A 1 96 ? 27.776 -6.229 -7.858 1.00 44.31 96 GLU A C 1
ATOM 803 O O . GLU A 1 96 ? 28.361 -6.418 -6.792 1.00 44.31 96 GLU A O 1
ATOM 808 N N . ARG A 1 97 ? 27.485 -7.269 -8.652 1.00 45.66 97 ARG A N 1
ATOM 809 C CA . ARG A 1 97 ? 28.036 -8.605 -8.370 1.00 45.66 97 ARG A CA 1
ATOM 810 C C . ARG A 1 97 ? 29.498 -8.639 -8.814 1.00 45.66 97 ARG A C 1
ATOM 812 O O . ARG A 1 97 ? 29.735 -8.288 -9.973 1.00 45.66 97 ARG A O 1
ATOM 819 N N . PRO A 1 98 ? 30.444 -9.121 -7.979 1.00 48.41 98 PRO A N 1
ATOM 820 C CA . PRO A 1 98 ? 31.820 -9.326 -8.410 1.00 48.41 98 PRO A CA 1
ATOM 821 C C . PRO A 1 98 ? 31.829 -10.100 -9.731 1.00 48.41 98 PRO A C 1
ATOM 823 O O . PRO A 1 98 ? 31.083 -11.073 -9.898 1.00 48.41 98 PRO A O 1
ATOM 826 N N . THR A 1 99 ? 32.644 -9.641 -10.679 1.00 57.41 99 THR A N 1
ATOM 827 C CA . THR A 1 99 ? 32.695 -10.082 -12.084 1.00 57.41 99 THR A CA 1
ATOM 828 C C . THR A 1 99 ? 32.798 -11.609 -12.242 1.00 57.41 99 THR A C 1
ATOM 830 O O . THR A 1 99 ? 32.381 -12.178 -13.251 1.00 57.41 99 THR A O 1
ATOM 833 N N . GLU A 1 100 ? 33.283 -12.303 -11.212 1.00 55.28 100 GLU A N 1
ATOM 834 C CA . GLU A 1 100 ? 33.378 -13.761 -11.125 1.00 55.28 100 GLU A CA 1
ATOM 835 C C . GLU A 1 100 ? 32.017 -14.480 -11.204 1.00 55.28 100 GLU A C 1
ATOM 837 O O . GLU A 1 100 ? 31.902 -15.496 -11.891 1.00 55.28 100 GLU A O 1
ATOM 842 N N . ILE A 1 101 ? 30.955 -13.938 -10.593 1.00 56.50 101 ILE A N 1
ATOM 843 C CA . ILE A 1 101 ? 29.618 -14.565 -10.608 1.00 56.50 101 ILE A CA 1
ATOM 844 C C . ILE A 1 101 ? 28.926 -14.355 -11.965 1.00 56.50 101 ILE A C 1
ATOM 846 O O . ILE A 1 101 ? 28.198 -15.230 -12.439 1.00 56.50 101 ILE A O 1
ATOM 850 N N . GLN A 1 102 ? 29.186 -13.225 -12.630 1.00 52.72 102 GLN A N 1
ATOM 851 C CA . GLN A 1 102 ? 28.623 -12.923 -13.952 1.00 52.72 102 GLN A CA 1
ATOM 852 C C . GLN A 1 102 ? 29.171 -13.884 -15.025 1.00 52.72 102 GLN A C 1
ATOM 854 O O . GLN A 1 102 ? 28.420 -14.386 -15.864 1.00 52.72 102 GLN A O 1
ATOM 859 N N . ASN A 1 103 ? 30.455 -14.242 -14.928 1.00 55.44 103 ASN A N 1
ATOM 860 C CA . ASN A 1 103 ? 31.103 -15.184 -15.844 1.00 55.44 103 ASN A CA 1
ATOM 861 C C . ASN A 1 103 ? 30.656 -16.647 -15.655 1.00 55.44 103 ASN A C 1
ATOM 863 O O . ASN A 1 103 ? 30.660 -17.420 -16.618 1.00 55.44 103 ASN A O 1
ATOM 867 N N . LEU A 1 104 ? 30.228 -17.043 -14.451 1.00 54.22 104 LEU A N 1
ATOM 868 C CA . LEU A 1 104 ? 29.756 -18.408 -14.179 1.00 54.22 104 LEU A CA 1
ATOM 869 C C . LEU A 1 104 ? 28.375 -18.693 -14.808 1.00 54.22 104 LEU A C 1
ATOM 871 O O . LEU A 1 104 ? 28.105 -19.793 -15.302 1.00 54.22 104 LEU A O 1
ATOM 875 N N . VAL A 1 105 ? 27.500 -17.684 -14.837 1.00 55.06 105 VAL A N 1
ATOM 876 C CA . VAL A 1 105 ? 26.145 -17.783 -15.414 1.00 55.06 105 VAL A CA 1
ATOM 877 C C . VAL A 1 105 ? 26.182 -17.792 -16.949 1.00 55.06 105 VAL A C 1
ATOM 879 O O . VAL A 1 105 ? 25.371 -18.462 -17.587 1.00 55.06 105 VAL A O 1
ATOM 882 N N . LEU A 1 106 ? 27.161 -17.118 -17.558 1.00 54.06 106 LEU A N 1
ATOM 883 C CA . LEU A 1 106 ? 27.363 -17.143 -19.011 1.00 54.06 106 LEU A CA 1
ATOM 884 C C . LEU A 1 106 ? 27.977 -18.472 -19.490 1.00 54.06 106 LEU A C 1
ATOM 886 O O . LEU A 1 106 ? 27.519 -19.034 -20.486 1.00 54.06 106 LEU A O 1
ATOM 890 N N . LYS A 1 107 ? 28.933 -19.051 -18.748 1.00 50.84 107 LYS A N 1
ATOM 891 C CA . LYS A 1 107 ? 29.531 -20.357 -19.099 1.00 50.84 107 LYS A CA 1
ATOM 892 C C . LYS A 1 107 ? 28.559 -21.535 -18.976 1.00 50.84 107 LYS A C 1
ATOM 894 O O . LYS A 1 107 ? 28.609 -22.448 -19.795 1.00 50.84 107 LYS A O 1
ATOM 899 N N . SER A 1 108 ? 27.633 -21.505 -18.018 1.00 53.75 108 SER A N 1
ATOM 900 C CA . SER A 1 108 ? 26.637 -22.577 -17.830 1.00 53.75 108 SER A CA 1
ATOM 901 C C . SER A 1 108 ? 25.524 -22.599 -18.890 1.00 53.75 108 SER A C 1
ATOM 903 O O . SER A 1 108 ? 24.845 -23.617 -19.043 1.00 53.75 108 SER A O 1
ATOM 905 N N . ARG A 1 109 ? 25.360 -21.521 -19.673 1.00 47.81 109 ARG A N 1
ATOM 906 C CA . ARG A 1 109 ? 24.487 -21.494 -20.862 1.00 47.81 109 ARG A CA 1
ATOM 907 C C . ARG A 1 109 ? 25.194 -21.945 -22.143 1.00 47.81 109 ARG A C 1
ATOM 909 O O . ARG A 1 109 ? 24.529 -22.462 -23.032 1.00 47.81 109 ARG A O 1
ATOM 916 N N . SER A 1 110 ? 26.521 -21.828 -22.213 1.00 51.91 110 SER A N 1
ATOM 917 C CA . SER A 1 110 ? 27.306 -22.246 -23.385 1.00 51.91 110 SER A CA 1
ATOM 918 C C . SER A 1 110 ? 27.523 -23.763 -23.490 1.00 51.91 110 SER A C 1
ATOM 920 O O . SER A 1 110 ? 27.896 -24.244 -24.552 1.00 51.91 110 SER A O 1
ATOM 922 N N . LEU A 1 111 ? 27.287 -24.522 -22.413 1.00 54.53 111 LEU A N 1
ATOM 923 C CA . LEU A 1 111 ? 27.521 -25.975 -22.350 1.00 54.53 111 LEU A CA 1
ATOM 924 C C . LEU A 1 111 ? 26.287 -26.842 -22.673 1.00 54.53 111 LEU A C 1
ATOM 926 O O . LEU A 1 111 ? 26.360 -28.056 -22.537 1.00 54.53 111 LEU A O 1
ATOM 930 N N . ARG A 1 112 ? 25.150 -26.261 -23.089 1.00 54.00 112 ARG A N 1
ATOM 931 C CA . ARG A 1 112 ? 23.961 -27.037 -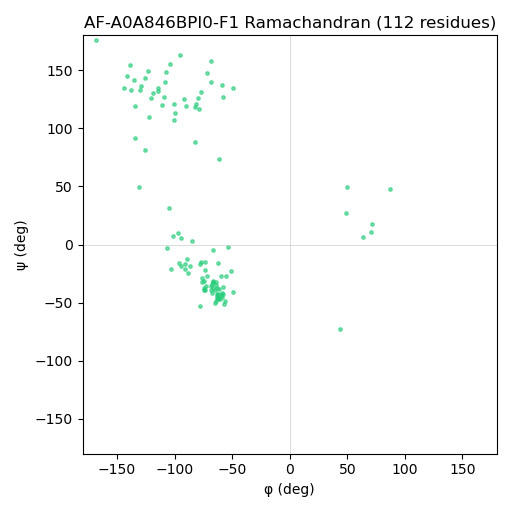23.527 1.00 54.00 112 ARG A CA 1
ATOM 932 C C . ARG A 1 112 ? 23.798 -27.136 -25.048 1.00 54.00 112 ARG A C 1
ATOM 934 O O . ARG A 1 112 ? 22.775 -27.629 -25.518 1.00 54.00 112 ARG A O 1
ATOM 941 N N . HIS A 1 113 ? 24.781 -26.663 -25.809 1.00 52.12 113 HIS A N 1
ATOM 942 C CA . HIS A 1 113 ? 24.827 -26.770 -27.270 1.00 52.12 113 HIS A CA 1
ATOM 943 C C . HIS A 1 113 ? 26.184 -27.292 -27.757 1.00 52.12 113 HIS A C 1
ATOM 945 O O . HIS A 1 113 ? 26.793 -26.711 -28.653 1.00 52.12 113 HIS A O 1
ATOM 951 N N . GLN A 1 114 ? 26.643 -28.394 -27.164 1.00 43.88 114 GLN A N 1
ATOM 952 C CA . GLN A 1 114 ? 27.546 -29.346 -27.812 1.00 43.88 114 GLN A CA 1
ATOM 953 C C . GLN A 1 114 ? 27.099 -30.762 -27.477 1.00 43.88 114 GLN A C 1
ATOM 955 O O . GLN A 1 114 ? 26.723 -30.978 -26.302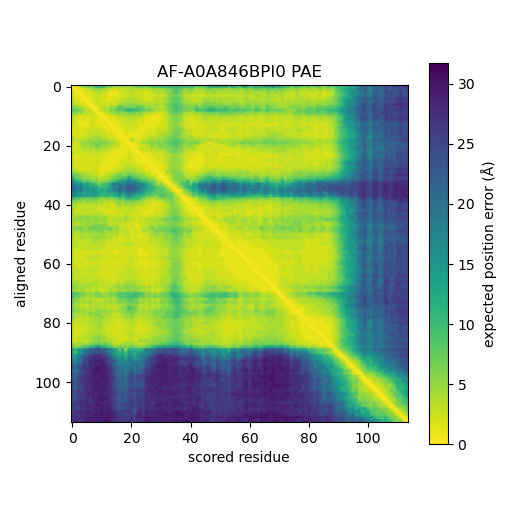 1.00 43.88 114 GLN A O 1
#

Sequence (114 aa):
MSRHYIEHQRYNITLGWDRPLNTFFATIIDEEQKNDFDEPLLWMGVSPGEYTDIHHFLKLLKQTMQEQGIENVDIPESFADKLREDQMKQGQGFQERPTEIQNLVLKSRSLRHQ

Foldseek 3Di:
DDWDWDDDPQKIKIWAADDVQLATKIFIQGPVPPDVPSDTLDIDRPHRPPHNDLVVVVVVVVVVCVVSVVPDDDDDPVVSVVRVVVSVVVVCVVVPDPVVVVVVVVVVVVPVPD

Secondary structure (DSSP, 8-state):
---EEEEETTEEEEEEEETTTTEEEEEEEESTT--TT---SEEE--STTTT--HHHHHHHHHHHHHHTT--S----THHHHHHHHHHHHHHHTTTSS-HHHHHHHHHHHHTT--